Protein AF-A0AAQ2ZVP2-F1 (afdb_monomer)

Foldseek 3Di:
DDDPPPPPPDDDDDPVNVCVVVVPCNVVVVVVVVVVVVVVVVVVVPPPPPD

Sequence (51 aa):
MDKKQNLTSFQELTTTELNQITGGGLWEDLLYNINRYAHYITQELHHPIQL

Mean predicted aligned error: 12.85 Å

pLDDT: mean 74.82, std 10.65, range [47.75, 88.38]

InterPro domains:
  IPR004288 Competence protein, ComC [PF03047] (1-30)
  IPR010133 Bacteriocin-type signal sequence [TIGR01847] (10-24)

Solvent-accessible surface area (backbone atoms only — not comparable to full-atom values): 3332 Å² total; per-residue (Å²): 140,83,75,86,74,71,90,78,78,71,82,82,74,50,74,66,58,46,34,62,74,73,38,49,70,58,49,56,55,49,53,51,50,51,52,52,50,54,52,50,52,54,52,62,69,65,52,75,80,86,123

Organism: Streptococcus pneumoniae (NCBI:txid1313)

Structure (mmCIF, N/CA/C/O backbone):
data_AF-A0AAQ2ZVP2-F1
#
_entry.id   AF-A0AAQ2ZVP2-F1
#
loop_
_atom_site.group_PDB
_atom_site.id
_atom_site.type_symbol
_atom_site.label_atom_id
_atom_site.label_alt_id
_at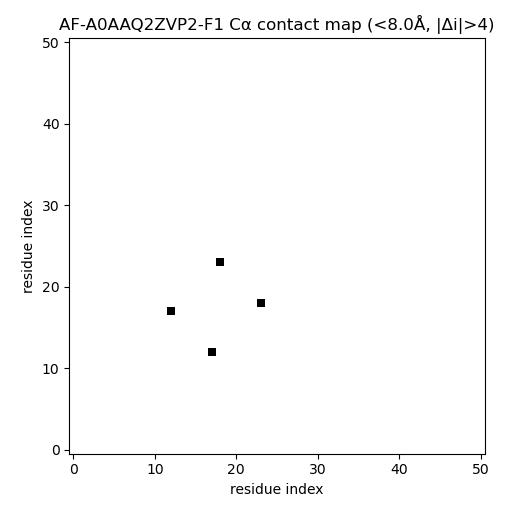om_site.label_comp_id
_atom_site.label_asym_id
_atom_site.label_entity_id
_atom_site.label_seq_id
_atom_site.pdbx_PD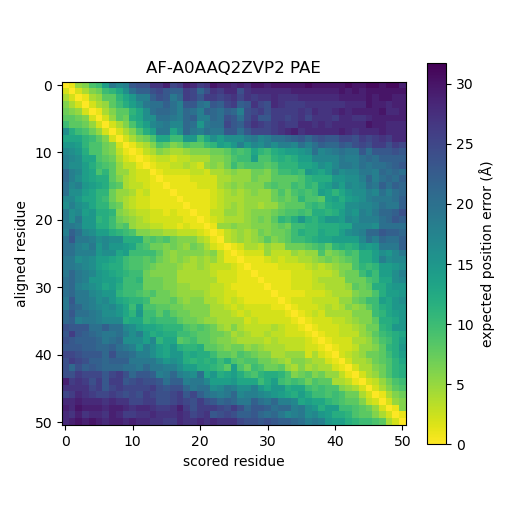B_ins_code
_atom_site.Cartn_x
_atom_site.Cartn_y
_atom_site.Cartn_z
_atom_site.occupancy
_atom_site.B_iso_or_equiv
_atom_site.auth_seq_id
_atom_site.auth_comp_id
_atom_site.auth_asym_id
_atom_site.auth_atom_id
_atom_site.pdbx_PDB_model_num
ATOM 1 N N . MET A 1 1 ? -4.801 -14.175 43.463 1.00 47.75 1 MET A N 1
ATOM 2 C CA . MET A 1 1 ? -4.177 -14.332 42.132 1.00 47.75 1 MET A CA 1
ATOM 3 C C . MET A 1 1 ? -4.858 -13.331 41.219 1.00 47.75 1 MET A C 1
ATOM 5 O O . MET A 1 1 ? -5.891 -13.635 40.636 1.00 47.75 1 MET A O 1
ATOM 9 N N . ASP A 1 2 ? -4.351 -12.101 41.240 1.00 63.31 2 ASP A N 1
ATOM 10 C CA . ASP A 1 2 ? -4.923 -10.953 40.539 1.00 63.31 2 ASP A CA 1
ATOM 11 C C . ASP A 1 2 ? -4.406 -10.852 39.108 1.00 63.31 2 ASP A C 1
ATOM 13 O O . ASP A 1 2 ? -3.247 -11.155 38.834 1.00 63.31 2 ASP A O 1
ATOM 17 N N . LYS A 1 3 ? -5.285 -10.344 38.240 1.00 55.69 3 LYS A N 1
ATOM 18 C CA . LYS A 1 3 ? -5.092 -10.043 36.814 1.00 55.69 3 LYS A CA 1
ATOM 19 C C . LYS A 1 3 ? -5.066 -11.259 35.886 1.00 55.69 3 LYS A C 1
ATOM 21 O O . LYS A 1 3 ? -4.026 -11.684 35.394 1.00 55.69 3 LYS A O 1
ATOM 26 N N . LYS A 1 4 ? -6.267 -11.691 35.483 1.00 63.19 4 LYS A N 1
ATOM 27 C CA . LYS A 1 4 ? -6.479 -12.159 34.105 1.00 63.19 4 LYS A CA 1
ATOM 28 C C . LYS A 1 4 ? -6.192 -10.972 33.182 1.00 63.19 4 LYS A C 1
ATOM 30 O O . LYS A 1 4 ? -7.069 -10.145 32.950 1.00 63.19 4 LYS A O 1
ATOM 35 N N . GLN A 1 5 ? -4.943 -10.833 32.741 1.00 61.22 5 GLN A N 1
ATOM 36 C CA . GLN A 1 5 ? -4.599 -9.912 31.666 1.00 61.22 5 GLN A CA 1
ATOM 37 C C . GLN A 1 5 ? -5.355 -10.388 30.429 1.00 61.22 5 GLN A C 1
ATOM 39 O O . GLN A 1 5 ? -5.085 -11.456 29.885 1.00 61.22 5 GLN A O 1
ATOM 44 N N . ASN A 1 6 ? -6.392 -9.637 30.081 1.00 60.38 6 ASN A N 1
ATOM 45 C CA . ASN A 1 6 ? -7.194 -9.847 28.896 1.00 60.38 6 ASN A CA 1
ATOM 46 C C . ASN A 1 6 ? -6.263 -9.715 27.677 1.00 60.38 6 ASN A C 1
ATOM 48 O O . ASN A 1 6 ? -5.917 -8.607 27.288 1.00 60.38 6 ASN A O 1
ATOM 52 N N . LEU A 1 7 ? -5.830 -10.845 27.108 1.00 62.12 7 LEU A N 1
ATOM 53 C CA . LEU A 1 7 ? -5.004 -10.923 25.891 1.00 62.12 7 LEU A CA 1
ATOM 54 C C . LEU A 1 7 ? -5.750 -10.436 24.633 1.00 62.12 7 LEU A C 1
ATOM 56 O O . LEU A 1 7 ? -5.203 -10.459 23.538 1.00 62.12 7 LEU A O 1
ATOM 60 N N . THR A 1 8 ? -7.005 -10.018 24.786 1.00 62.53 8 THR A N 1
ATOM 61 C CA . THR A 1 8 ? -7.945 -9.680 23.715 1.00 62.53 8 THR A CA 1
ATOM 62 C C . THR A 1 8 ? -8.443 -8.239 23.826 1.00 62.53 8 THR A C 1
ATOM 64 O O . THR A 1 8 ? -9.614 -7.954 23.608 1.00 62.53 8 THR A O 1
ATOM 67 N N . SER A 1 9 ? -7.558 -7.303 24.165 1.00 64.06 9 SER A N 1
ATOM 68 C CA . SER A 1 9 ? -7.804 -5.870 23.964 1.00 64.06 9 SER A CA 1
ATOM 69 C C . SER A 1 9 ? -7.015 -5.384 22.750 1.00 64.06 9 SER A C 1
ATOM 71 O O . SER A 1 9 ? -6.091 -4.583 22.879 1.00 64.06 9 SER A O 1
ATOM 73 N N . PHE A 1 10 ? -7.330 -5.926 21.576 1.00 71.75 10 PHE A N 1
ATOM 74 C CA . PHE A 1 10 ? -6.845 -5.352 20.327 1.00 71.75 10 PHE A CA 1
ATOM 75 C C . PHE A 1 10 ? -7.846 -4.304 19.867 1.00 71.75 10 PHE A C 1
ATOM 77 O O . PHE A 1 10 ? -9.048 -4.561 19.824 1.00 71.75 10 PHE A O 1
ATOM 84 N N . GLN A 1 11 ? -7.336 -3.113 19.568 1.00 77.69 11 GLN A N 1
ATOM 85 C CA . GLN A 1 11 ? -8.111 -2.085 18.894 1.00 77.69 11 GLN A CA 1
ATOM 86 C C . GLN A 1 11 ? -8.497 -2.632 17.516 1.00 77.69 11 GLN A C 1
ATOM 88 O O . GLN A 1 11 ? -7.618 -2.996 16.732 1.00 77.69 11 GLN A O 1
ATOM 93 N N . GLU A 1 12 ? -9.795 -2.732 17.238 1.00 83.88 12 GLU A N 1
ATOM 94 C CA . GLU A 1 12 ? -10.265 -3.065 15.897 1.00 83.88 12 GLU A CA 1
ATOM 95 C C . GLU A 1 12 ? -9.906 -1.905 14.966 1.00 83.88 12 GLU A C 1
ATOM 97 O O . GLU A 1 12 ? -10.302 -0.762 15.199 1.00 83.88 12 GLU A O 1
ATOM 102 N N . LEU A 1 13 ? -9.079 -2.195 13.963 1.00 84.31 13 LEU A N 1
ATOM 103 C CA . LEU A 1 13 ? -8.611 -1.196 13.013 1.00 84.31 13 LEU A CA 1
ATOM 104 C C . LEU A 1 13 ? -9.730 -0.863 12.036 1.00 84.31 13 LEU A C 1
ATOM 106 O O . LEU A 1 13 ? -10.350 -1.747 11.442 1.00 84.31 13 LEU A O 1
ATOM 110 N N . THR A 1 14 ? -9.945 0.427 11.821 1.00 87.19 14 THR A N 1
ATOM 111 C CA . THR A 1 14 ? -10.831 0.892 10.759 1.00 87.19 14 THR A CA 1
ATOM 112 C C . THR A 1 14 ? -10.220 0.594 9.388 1.00 87.19 14 THR A C 1
ATOM 114 O O . THR A 1 14 ? -9.003 0.475 9.231 1.00 87.19 14 THR A O 1
ATOM 117 N N . THR A 1 15 ? -11.053 0.529 8.349 1.00 84.06 15 THR A N 1
ATOM 118 C CA . THR A 1 15 ? -10.590 0.341 6.961 1.00 84.06 15 THR A CA 1
ATOM 119 C C . THR A 1 15 ? -9.588 1.412 6.526 1.00 84.06 15 THR A C 1
ATOM 121 O O . THR A 1 15 ? -8.701 1.139 5.725 1.00 84.06 15 THR A O 1
ATOM 124 N N . THR A 1 16 ? -9.697 2.625 7.069 1.00 85.19 16 THR A N 1
ATOM 125 C CA . THR A 1 16 ? -8.771 3.729 6.793 1.00 85.19 16 THR A CA 1
ATOM 126 C C . THR A 1 16 ? -7.403 3.499 7.429 1.00 85.19 16 THR A C 1
ATOM 128 O O . THR A 1 16 ? -6.390 3.669 6.758 1.00 85.19 16 THR A O 1
ATOM 131 N N . GLU A 1 17 ? -7.356 3.083 8.696 1.00 85.62 17 GLU A N 1
ATOM 132 C CA . GLU A 1 17 ? -6.098 2.761 9.383 1.00 85.62 17 GLU A CA 1
ATOM 133 C C . GLU A 1 17 ? -5.434 1.535 8.758 1.00 85.62 17 GLU A C 1
ATOM 135 O O . GLU A 1 17 ? -4.224 1.524 8.541 1.00 85.62 17 GLU A O 1
ATOM 140 N N . LEU A 1 18 ? -6.234 0.535 8.380 1.00 85.38 18 LEU A N 1
ATOM 141 C CA . LEU A 1 18 ? -5.744 -0.615 7.636 1.00 85.38 18 LEU A CA 1
ATOM 142 C C . LEU A 1 18 ? -5.134 -0.179 6.300 1.00 85.38 18 LEU A C 1
ATOM 144 O O . LEU A 1 18 ? -4.016 -0.584 6.013 1.00 85.38 18 LEU A O 1
ATOM 148 N N . ASN A 1 19 ? -5.801 0.690 5.533 1.00 83.38 19 ASN A N 1
ATOM 149 C CA . ASN A 1 19 ? -5.274 1.223 4.270 1.00 83.38 19 ASN A CA 1
ATOM 150 C C . ASN A 1 19 ? -3.988 2.043 4.447 1.00 83.38 19 ASN A C 1
ATOM 152 O O . ASN A 1 19 ? -3.159 2.076 3.544 1.00 83.38 19 ASN A O 1
ATOM 156 N N . GLN A 1 20 ? -3.792 2.695 5.593 1.00 80.19 20 GLN A N 1
ATOM 157 C CA . GLN A 1 20 ? -2.539 3.390 5.897 1.00 80.19 20 GLN A CA 1
ATOM 158 C C . GLN A 1 20 ? -1.410 2.408 6.241 1.00 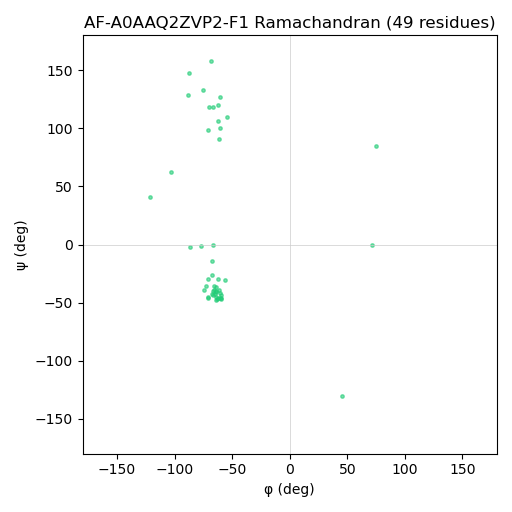80.19 20 GLN A C 1
ATOM 160 O O . GLN A 1 20 ? -0.282 2.602 5.795 1.00 80.19 20 GLN A O 1
ATOM 165 N N . ILE A 1 21 ? -1.708 1.334 6.980 1.00 83.69 21 ILE A N 1
ATOM 166 C CA . ILE A 1 21 ? -0.735 0.290 7.350 1.00 83.69 21 ILE A CA 1
ATOM 167 C C . ILE A 1 21 ? -0.342 -0.553 6.137 1.00 83.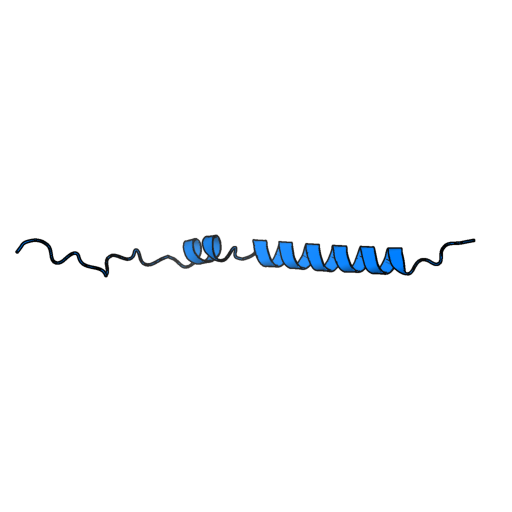69 21 ILE A C 1
ATOM 169 O O . ILE A 1 21 ? 0.836 -0.827 5.914 1.00 83.69 21 ILE A O 1
ATOM 173 N N . THR A 1 22 ? -1.323 -0.959 5.335 1.00 81.31 22 THR A N 1
ATOM 174 C CA . THR A 1 22 ? -1.100 -1.717 4.101 1.00 81.31 22 THR A CA 1
ATOM 175 C C . THR A 1 22 ? -0.606 -0.831 2.971 1.00 81.31 22 THR A C 1
ATOM 177 O O . THR A 1 22 ? -0.344 -1.361 1.905 1.00 81.31 22 THR A O 1
ATOM 180 N N . GLY A 1 23 ? -0.466 0.481 3.202 1.00 77.00 23 GLY A N 1
ATOM 181 C CA . GLY A 1 23 ? 0.037 1.505 2.288 1.00 77.00 23 GLY A CA 1
ATOM 182 C C . GLY A 1 23 ? -0.887 1.872 1.125 1.00 77.00 23 GLY A C 1
ATOM 183 O O . GLY A 1 23 ? -0.538 2.769 0.363 1.00 77.00 23 GLY A O 1
ATOM 184 N N . GLY A 1 24 ? -2.061 1.244 1.003 1.00 81.75 24 GLY A N 1
ATOM 185 C CA . GLY A 1 24 ? -3.129 1.653 0.087 1.00 81.75 24 GLY A CA 1
ATOM 186 C C . GLY A 1 24 ? -2.625 1.991 -1.322 1.00 81.75 24 GLY A C 1
ATOM 187 O O . GLY A 1 24 ? -1.825 1.255 -1.897 1.00 81.75 24 GLY A O 1
ATOM 188 N N . GLY A 1 25 ? -3.042 3.149 -1.844 1.00 78.25 25 GLY A N 1
ATOM 189 C CA . GLY A 1 25 ? -2.643 3.635 -3.172 1.00 78.25 25 GLY A CA 1
ATOM 190 C C . GLY A 1 25 ? -1.161 4.017 -3.317 1.00 78.25 25 GLY A C 1
ATOM 191 O O . GLY A 1 25 ? -0.670 4.125 -4.435 1.00 78.25 25 GLY A O 1
ATOM 192 N N . LEU A 1 26 ? -0.405 4.163 -2.218 1.00 81.62 26 LEU A N 1
ATOM 193 C CA . LEU A 1 26 ? 1.031 4.473 -2.296 1.00 81.62 26 LEU A CA 1
ATOM 194 C C . LEU A 1 26 ? 1.848 3.283 -2.818 1.00 81.62 26 LEU A C 1
ATOM 196 O O . LEU A 1 26 ? 2.874 3.487 -3.466 1.00 81.62 26 LEU A O 1
ATOM 200 N N . TRP A 1 27 ? 1.409 2.041 -2.574 1.00 82.44 27 TRP A N 1
ATOM 201 C CA . TRP A 1 27 ? 2.072 0.867 -3.156 1.00 82.44 27 TRP A CA 1
ATOM 202 C C . TRP A 1 27 ? 1.811 0.732 -4.645 1.00 82.44 27 TRP A C 1
ATOM 204 O O . TRP A 1 27 ? 2.704 0.314 -5.376 1.00 82.44 27 TRP A O 1
ATOM 214 N N . GLU A 1 28 ? 0.616 1.095 -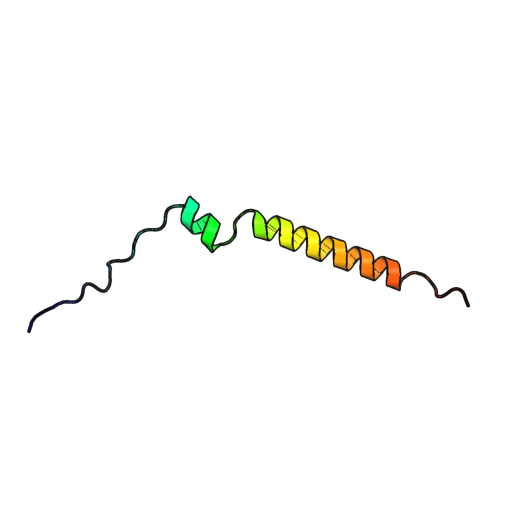5.099 1.00 83.44 28 GLU A N 1
ATOM 215 C CA . GLU A 1 28 ? 0.268 1.082 -6.519 1.00 83.44 28 GLU A CA 1
ATOM 216 C C . GLU A 1 28 ? 1.160 2.068 -7.286 1.00 83.44 28 GLU A C 1
ATOM 218 O O . GLU A 1 28 ? 1.795 1.689 -8.274 1.00 83.44 28 GLU A O 1
ATOM 223 N N . ASP A 1 29 ? 1.325 3.283 -6.756 1.00 85.56 29 ASP A N 1
ATOM 224 C CA . ASP A 1 29 ? 2.225 4.298 -7.311 1.00 85.56 29 ASP A CA 1
ATOM 225 C C . ASP A 1 29 ? 3.701 3.874 -7.255 1.00 85.56 29 ASP A C 1
ATOM 227 O O . ASP A 1 29 ? 4.461 4.097 -8.205 1.00 85.56 29 ASP A O 1
ATOM 231 N N . LEU A 1 30 ? 4.135 3.240 -6.161 1.00 87.31 30 LEU A N 1
ATOM 232 C CA . LEU A 1 30 ? 5.503 2.737 -6.029 1.00 87.31 30 LEU A CA 1
ATOM 233 C C . LEU A 1 30 ? 5.794 1.638 -7.060 1.00 87.31 30 LEU A C 1
ATOM 235 O O . LEU A 1 30 ? 6.811 1.694 -7.753 1.00 87.31 30 LEU A O 1
ATOM 239 N N . LEU A 1 31 ? 4.899 0.656 -7.188 1.00 85.19 31 LEU A N 1
ATOM 240 C CA . LEU A 1 31 ? 5.041 -0.450 -8.136 1.00 85.19 31 LEU A CA 1
ATOM 241 C C . LEU A 1 31 ? 5.024 0.050 -9.581 1.00 85.19 31 LEU A C 1
ATOM 243 O O . LEU A 1 31 ? 5.835 -0.397 -10.396 1.00 85.19 31 LEU A O 1
ATOM 247 N N . TYR A 1 32 ? 4.155 1.013 -9.888 1.00 86.00 32 TYR A N 1
ATOM 248 C CA . TYR A 1 32 ? 4.115 1.657 -11.195 1.00 86.00 32 TYR A CA 1
ATOM 249 C C . TYR A 1 32 ? 5.445 2.347 -11.531 1.00 86.00 32 TYR A C 1
ATOM 251 O O . TYR A 1 32 ? 5.998 2.148 -12.617 1.00 86.00 32 TYR A O 1
ATOM 259 N N . ASN A 1 33 ? 6.007 3.103 -10.584 1.00 86.31 33 ASN A N 1
ATOM 260 C CA . ASN A 1 33 ? 7.280 3.794 -10.780 1.00 86.31 33 ASN A CA 1
ATOM 261 C C . ASN A 1 33 ? 8.467 2.831 -10.924 1.00 86.31 33 ASN A C 1
ATOM 263 O O . ASN A 1 33 ? 9.312 3.045 -11.794 1.00 86.31 33 ASN A O 1
ATOM 267 N N . ILE A 1 34 ? 8.517 1.750 -10.138 1.00 88.38 34 ILE A N 1
ATOM 268 C CA . ILE A 1 34 ? 9.558 0.714 -10.263 1.00 88.38 34 ILE A CA 1
ATOM 269 C C . ILE A 1 34 ? 9.505 0.067 -11.649 1.00 88.38 34 ILE A C 1
ATOM 271 O O . ILE A 1 34 ? 10.537 -0.071 -12.306 1.00 88.38 34 ILE A O 1
ATOM 275 N N . ASN A 1 35 ? 8.308 -0.299 -12.116 1.00 83.38 35 ASN A N 1
ATOM 276 C CA . ASN A 1 35 ? 8.132 -0.946 -13.414 1.00 83.38 35 ASN A CA 1
ATOM 277 C C . ASN A 1 35 ? 8.553 -0.015 -14.564 1.00 83.38 35 ASN A C 1
ATOM 279 O O . ASN A 1 35 ? 9.331 -0.400 -15.437 1.00 83.38 35 ASN A O 1
ATOM 283 N N . ARG A 1 36 ? 8.140 1.257 -14.511 1.00 82.50 36 ARG A N 1
ATOM 284 C CA . ARG A 1 36 ? 8.549 2.270 -15.491 1.00 82.50 36 ARG A CA 1
ATOM 285 C C . ARG A 1 36 ? 10.066 2.484 -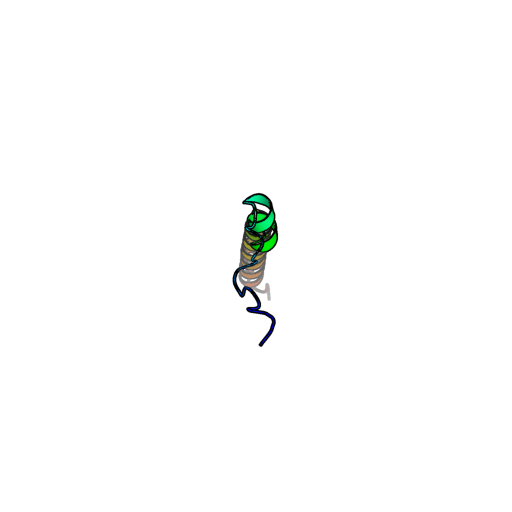15.512 1.00 82.50 36 ARG A C 1
ATOM 287 O O . ARG A 1 36 ? 10.643 2.597 -16.592 1.00 82.50 36 ARG A O 1
ATOM 294 N N . TYR A 1 37 ? 10.712 2.530 -14.349 1.00 81.81 37 TYR A N 1
ATOM 295 C CA . TYR A 1 37 ? 12.163 2.699 -14.258 1.00 81.81 37 TYR A CA 1
ATOM 296 C C . TYR A 1 37 ? 12.918 1.480 -14.806 1.00 81.81 37 TYR A C 1
ATOM 298 O O . TYR A 1 37 ? 13.860 1.631 -15.581 1.00 81.81 37 TYR A O 1
ATOM 306 N N . ALA A 1 38 ? 12.454 0.267 -14.491 1.00 79.88 38 ALA A N 1
ATOM 307 C CA . ALA A 1 38 ? 13.007 -0.967 -15.045 1.00 79.88 38 ALA A CA 1
ATOM 308 C C . ALA A 1 38 ? 12.870 -1.028 -16.576 1.00 79.88 38 ALA A C 1
ATOM 310 O O . ALA A 1 38 ? 13.805 -1.445 -17.265 1.00 79.88 38 ALA A O 1
ATOM 311 N N . HIS A 1 39 ? 11.739 -0.565 -17.119 1.00 76.62 39 HIS A N 1
ATOM 312 C CA . HIS A 1 39 ? 11.524 -0.469 -18.562 1.00 76.62 39 HIS A CA 1
ATOM 313 C C . HIS A 1 39 ? 12.471 0.537 -19.228 1.00 76.62 39 HIS A C 1
ATOM 315 O O . HIS A 1 39 ? 13.042 0.255 -20.277 1.00 76.62 39 HIS A O 1
ATOM 321 N N . TYR A 1 40 ? 12.680 1.695 -18.603 1.00 76.50 40 TYR A N 1
ATOM 322 C CA . TYR A 1 40 ? 13.605 2.706 -19.108 1.00 76.50 40 TYR A CA 1
ATOM 323 C C . TYR A 1 40 ? 15.053 2.191 -19.136 1.00 76.50 40 TYR A C 1
ATOM 325 O O . TYR A 1 40 ? 15.713 2.276 -20.168 1.00 76.50 40 TYR A O 1
ATOM 333 N N . ILE A 1 41 ? 15.514 1.555 -18.052 1.00 74.75 41 ILE A N 1
ATOM 334 C CA . ILE A 1 41 ? 16.855 0.949 -17.991 1.00 74.75 41 ILE A CA 1
ATOM 335 C C . ILE A 1 41 ? 17.031 -0.120 -19.068 1.00 74.75 41 ILE A C 1
ATOM 337 O O . ILE A 1 41 ? 18.072 -0.173 -19.716 1.00 74.75 41 ILE A O 1
ATOM 341 N N . THR A 1 42 ? 16.032 -0.984 -19.270 1.00 72.75 42 THR A N 1
ATOM 342 C CA . THR A 1 42 ? 16.116 -2.031 -20.301 1.00 72.75 42 THR A CA 1
ATOM 343 C C . THR A 1 42 ? 16.160 -1.452 -21.712 1.00 72.75 42 THR A C 1
ATOM 345 O O . THR A 1 42 ? 16.895 -1.975 -22.545 1.00 72.75 42 THR A O 1
ATOM 348 N N . GLN A 1 43 ? 15.450 -0.355 -21.985 1.00 70.31 43 GLN A N 1
ATOM 349 C CA . GLN A 1 43 ? 15.563 0.350 -23.264 1.00 70.31 43 GLN A CA 1
ATOM 350 C C . GLN A 1 43 ? 16.938 1.004 -23.454 1.00 70.31 43 GLN A C 1
ATOM 352 O O . GLN A 1 43 ? 17.525 0.855 -24.525 1.00 70.31 43 GLN A O 1
ATOM 357 N N . GLU A 1 44 ? 17.486 1.663 -22.428 1.00 64.69 44 GLU A N 1
ATOM 358 C CA . GLU A 1 44 ? 18.833 2.248 -22.494 1.00 64.69 44 GLU A CA 1
ATOM 359 C C . GLU A 1 44 ? 19.925 1.181 -22.673 1.00 64.69 44 GLU A C 1
ATOM 361 O O . GLU A 1 44 ? 20.864 1.388 -23.438 1.00 64.69 44 GLU A O 1
ATOM 366 N N . LEU A 1 45 ? 19.779 0.006 -22.050 1.00 61.72 45 LEU A N 1
ATOM 367 C CA . LEU A 1 45 ? 20.679 -1.141 -22.245 1.00 61.72 45 LEU A CA 1
ATOM 368 C C . LEU A 1 45 ? 20.600 -1.747 -23.652 1.00 61.72 45 LEU A C 1
ATOM 370 O O . LEU A 1 45 ? 21.562 -2.360 -24.110 1.00 61.72 45 LEU A O 1
ATOM 374 N N . HIS A 1 46 ? 19.462 -1.606 -24.331 1.00 63.62 46 HIS A N 1
ATOM 375 C CA . HIS A 1 46 ? 19.260 -2.094 -25.695 1.00 63.62 46 HIS A CA 1
ATOM 376 C C . HIS A 1 46 ? 19.719 -1.096 -26.763 1.00 63.62 46 HIS A C 1
ATOM 378 O O . HIS A 1 46 ? 19.664 -1.419 -27.954 1.00 63.62 46 HIS A O 1
ATOM 384 N N . HIS A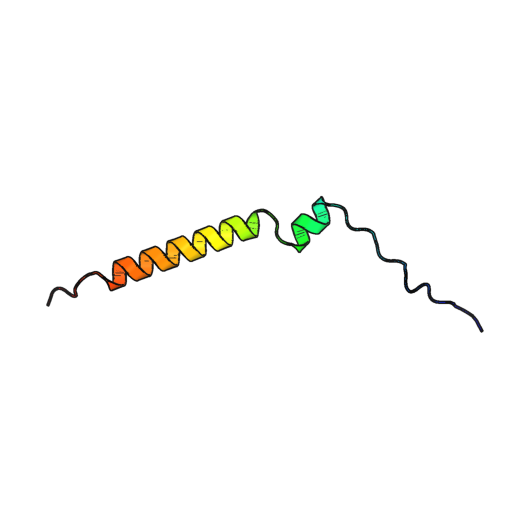 1 47 ? 20.195 0.094 -26.382 1.00 61.97 47 HIS A N 1
ATOM 385 C CA . HIS A 1 47 ? 20.872 0.952 -27.339 1.00 61.97 47 HIS A CA 1
ATOM 386 C C . HIS A 1 47 ? 22.224 0.335 -27.707 1.00 61.97 47 HIS A C 1
ATOM 388 O O . HIS A 1 47 ? 23.076 0.150 -26.834 1.00 61.97 47 HIS A O 1
ATOM 394 N N . PRO A 1 48 ? 22.445 -0.005 -28.991 1.00 63.25 48 PRO A N 1
ATOM 395 C CA . PRO A 1 48 ? 23.745 -0.483 -29.416 1.00 63.25 48 PRO A CA 1
ATOM 396 C C . PRO A 1 48 ? 24.756 0.627 -29.136 1.00 63.25 48 PRO A C 1
ATOM 398 O O . PRO A 1 48 ? 24.555 1.770 -29.5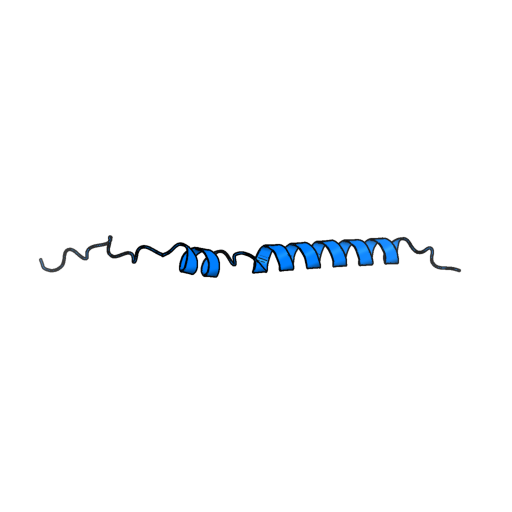54 1.00 63.25 48 PRO A O 1
ATOM 401 N N . ILE A 1 49 ? 25.830 0.291 -28.419 1.00 64.75 49 ILE A N 1
ATOM 402 C CA . ILE A 1 49 ? 27.002 1.158 -28.307 1.00 64.75 49 ILE A CA 1
ATOM 403 C C . ILE A 1 49 ? 27.434 1.445 -29.746 1.00 64.75 49 ILE A C 1
ATOM 405 O O . ILE A 1 49 ? 27.854 0.533 -30.459 1.00 64.75 49 ILE A O 1
ATOM 409 N N . GLN A 1 50 ? 27.244 2.686 -30.196 1.00 66.44 50 GLN A N 1
ATOM 410 C CA . GLN A 1 50 ? 27.753 3.128 -31.487 1.00 66.44 50 GLN A CA 1
ATOM 411 C C . GLN A 1 50 ? 29.272 3.217 -31.342 1.00 66.44 50 GLN A C 1
ATOM 413 O O . GLN A 1 50 ? 29.788 4.140 -30.713 1.00 66.44 50 GLN A O 1
ATOM 418 N N . LEU A 1 51 ? 29.936 2.164 -31.820 1.00 53.94 51 LEU A N 1
ATOM 419 C CA . LEU A 1 51 ? 31.386 2.021 -31.929 1.00 53.94 51 LEU A CA 1
ATOM 420 C C . LEU A 1 51 ? 31.917 2.829 -33.114 1.00 53.94 51 LEU A C 1
ATOM 422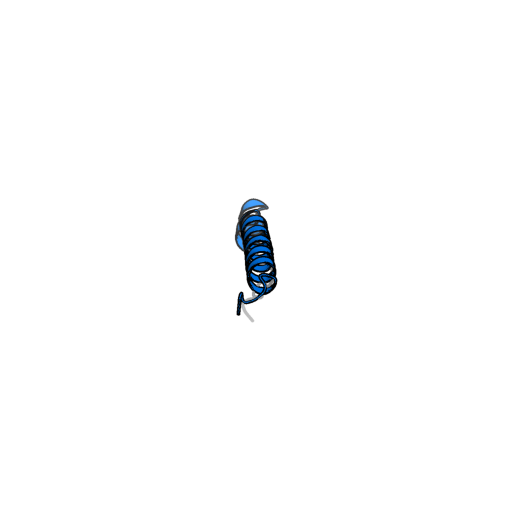 O O . LEU A 1 51 ? 31.255 2.802 -34.178 1.00 53.94 51 LEU A O 1
#

Secondary structure (DSSP, 8-state):
------TT-PPPPPHHHHHHHS-HHHHHHHHHHHHHHHHHHHHHHTS----

Radius of gyration: 23.69 Å; Cα contacts (8 Å, |Δi|>4): 2; chains: 1; bounding box: 42×19×74 Å